Protein AF-A0A2H0AQ13-F1 (afdb_monomer_lite)

Radius of gyration: 24.54 Å; chains: 1; bounding box: 74×32×58 Å

Sequence (141 aa):
MRIRFGWIFNILLMALCLFGASLTVAGKVKDFSADQVYTDSTGKVRNTGKIFFTSEKMRMEGLGMGAPSSEKQNDMVVVVRKDRGVHWMINNTKKAYFERGIDEKEMESLSGLVKEAEVKVLGTEKIQGYKCTKRQVTTHV

Foldseek 3Di:
DDDPVVVVVVVVVVVCVVVVVPPPPPDDCQWDKDKDFDADPVRHTQWIWMWTDHPFKIKIFQDQPPDRDDVQSRGWMWIGGNVVQKIKIARPSVRDIDIDGHDPVVVCVVVVVPDDWDWDFPAWDADPNDIDTDIDTHDDD

Structure (mmCIF, N/CA/C/O backbone):
data_AF-A0A2H0AQ13-F1
#
_entry.id   AF-A0A2H0AQ13-F1
#
loop_
_atom_site.group_PDB
_atom_site.id
_atom_site.type_symbol
_atom_site.label_atom_id
_atom_site.label_alt_id
_atom_site.label_comp_id
_atom_site.label_asym_id
_atom_site.label_entity_id
_atom_site.label_seq_id
_atom_site.pdbx_PDB_ins_code
_atom_site.Cartn_x
_atom_site.Cartn_y
_atom_site.Cartn_z
_atom_site.occupancy
_atom_site.B_iso_or_equiv
_atom_site.auth_seq_id
_atom_site.auth_comp_id
_atom_site.auth_asym_id
_atom_site.auth_atom_id
_atom_site.pdbx_PDB_model_num
ATOM 1 N N . MET A 1 1 ? -57.038 11.379 37.701 1.00 48.16 1 MET A N 1
ATOM 2 C CA . MET A 1 1 ? -55.917 12.019 36.976 1.00 48.16 1 MET A CA 1
ATOM 3 C C . MET A 1 1 ? -55.690 11.248 35.673 1.00 48.16 1 MET A C 1
ATOM 5 O O . MET A 1 1 ? -55.128 10.165 35.706 1.00 48.16 1 MET A O 1
ATOM 9 N N . ARG A 1 2 ? -56.259 11.703 34.544 1.00 52.97 2 ARG A N 1
ATOM 10 C CA . ARG A 1 2 ? -56.158 11.005 33.246 1.00 52.97 2 ARG A CA 1
ATOM 11 C C . ARG A 1 2 ? -54.849 11.406 32.572 1.00 52.97 2 ARG A C 1
ATOM 13 O O . ARG A 1 2 ? -54.782 12.445 31.922 1.00 52.97 2 ARG A O 1
ATOM 20 N N . ILE A 1 3 ? -53.805 10.609 32.768 1.00 57.19 3 ILE A N 1
ATOM 21 C CA . ILE A 1 3 ? -52.542 10.794 32.053 1.00 57.19 3 ILE A CA 1
ATOM 22 C C . ILE A 1 3 ? -52.837 10.548 30.568 1.00 57.19 3 ILE A C 1
ATOM 24 O O . ILE A 1 3 ? -53.311 9.478 30.186 1.00 57.19 3 ILE A O 1
ATOM 28 N N . ARG A 1 4 ? -52.663 11.580 29.736 1.00 61.38 4 ARG A N 1
ATOM 29 C CA . ARG A 1 4 ? -52.956 11.525 28.299 1.00 61.38 4 ARG A CA 1
ATOM 30 C C . ARG A 1 4 ? -51.964 10.563 27.652 1.00 61.38 4 ARG A C 1
ATOM 32 O O . ARG A 1 4 ? -50.809 10.916 27.447 1.00 61.38 4 ARG A O 1
ATOM 39 N N . PHE A 1 5 ? -52.429 9.361 27.329 1.00 60.16 5 PHE A N 1
ATOM 40 C CA . PHE A 1 5 ? -51.648 8.261 26.748 1.00 60.16 5 PHE A CA 1
ATOM 41 C C . PHE A 1 5 ? -50.784 8.691 25.541 1.00 60.16 5 PHE A C 1
ATOM 43 O O . PHE A 1 5 ? -49.674 8.201 25.355 1.00 60.16 5 PHE A O 1
ATOM 50 N N . GLY A 1 6 ? -51.242 9.693 24.780 1.00 71.19 6 GLY A N 1
ATOM 51 C CA . GLY A 1 6 ? -50.493 10.280 23.665 1.00 71.19 6 GLY A CA 1
ATOM 52 C C . GLY A 1 6 ? -49.189 10.992 24.052 1.00 71.19 6 GLY A C 1
ATOM 53 O O . GLY A 1 6 ? -48.272 11.029 23.241 1.00 71.19 6 GLY A O 1
ATOM 54 N N . TRP A 1 7 ? -49.064 11.519 25.274 1.00 72.00 7 TRP A N 1
ATOM 55 C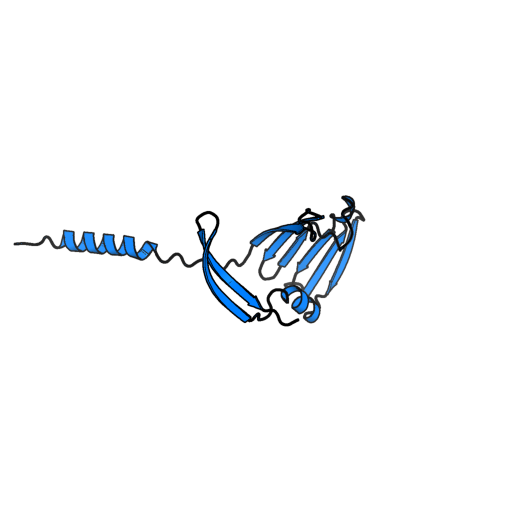 CA . TRP A 1 7 ? -47.824 12.155 25.744 1.00 72.00 7 TRP A CA 1
ATOM 56 C C . TRP A 1 7 ? -46.755 11.123 26.093 1.00 72.00 7 TRP A C 1
ATOM 58 O O . TRP A 1 7 ? -45.595 11.310 25.744 1.00 72.00 7 TRP A O 1
ATOM 68 N N . ILE A 1 8 ? -47.151 10.005 26.709 1.00 80.06 8 ILE A N 1
ATOM 69 C CA . ILE A 1 8 ? -46.232 8.897 26.999 1.00 80.06 8 ILE A CA 1
ATOM 70 C C . ILE A 1 8 ? -45.709 8.309 25.686 1.00 80.06 8 ILE A C 1
ATOM 72 O O . ILE A 1 8 ? -44.510 8.094 25.555 1.00 80.06 8 ILE A O 1
ATOM 76 N N . PHE A 1 9 ? -46.581 8.126 24.689 1.00 80.69 9 PHE A N 1
ATOM 77 C CA . PHE A 1 9 ? -46.184 7.637 23.369 1.00 80.69 9 PHE A CA 1
ATOM 78 C C . PHE A 1 9 ? -45.198 8.581 22.663 1.00 80.69 9 PHE A C 1
ATOM 80 O O . PHE A 1 9 ? -44.199 8.123 22.118 1.00 80.69 9 PHE A O 1
ATOM 87 N N . ASN A 1 10 ? -45.427 9.898 22.721 1.00 79.06 10 ASN A N 1
ATOM 88 C CA . ASN A 1 10 ? -44.525 10.880 22.111 1.00 79.06 10 ASN A CA 1
ATOM 89 C C . ASN A 1 10 ? -43.157 10.936 22.812 1.00 79.06 10 ASN A C 1
ATOM 91 O O . ASN A 1 10 ? -42.126 10.979 22.149 1.00 79.06 10 ASN A O 1
ATOM 95 N N . ILE A 1 11 ? -43.136 10.859 24.147 1.00 83.56 11 ILE A N 1
ATOM 96 C CA . ILE A 1 11 ? -41.890 10.790 24.927 1.00 83.56 11 ILE A CA 1
ATOM 97 C C . ILE A 1 11 ? -41.127 9.497 24.612 1.00 83.56 11 ILE A C 1
ATOM 99 O O . ILE A 1 11 ? -39.909 9.531 24.454 1.00 83.56 11 ILE A O 1
ATOM 103 N N . LEU A 1 12 ? -41.830 8.370 24.463 1.00 82.06 12 LEU A N 1
ATOM 104 C CA . LEU A 1 12 ? -41.216 7.089 24.112 1.00 82.06 12 LEU A CA 1
ATOM 105 C C . LEU A 1 12 ? -40.623 7.112 22.694 1.00 82.06 12 LEU A C 1
ATOM 107 O O . LEU A 1 12 ? -39.513 6.630 22.483 1.00 82.06 12 LEU A O 1
ATOM 111 N N . LEU A 1 13 ? -41.331 7.717 21.736 1.00 80.44 13 LEU A N 1
ATOM 112 C CA . LEU A 1 13 ? -40.870 7.883 20.355 1.00 80.44 13 LEU A CA 1
ATOM 113 C C . LEU A 1 13 ? -39.645 8.808 20.279 1.00 80.44 13 LEU A C 1
ATOM 115 O O . LEU A 1 13 ? -38.679 8.515 19.580 1.00 80.44 13 LEU A O 1
ATOM 119 N N . MET A 1 14 ? -39.653 9.895 21.052 1.00 77.50 14 MET A N 1
ATOM 120 C CA . MET A 1 14 ? -38.543 10.842 21.131 1.00 77.50 14 MET A CA 1
ATOM 121 C C . MET A 1 14 ? -37.313 10.223 21.810 1.00 77.50 14 MET A C 1
ATOM 123 O O . MET A 1 14 ? -36.196 10.418 21.336 1.00 77.50 14 MET A O 1
ATOM 127 N N . ALA A 1 15 ? -37.503 9.407 22.852 1.00 78.12 15 ALA A N 1
ATOM 128 C CA . ALA A 1 15 ? -36.426 8.618 23.444 1.00 78.12 15 ALA A CA 1
ATOM 129 C C . ALA A 1 15 ? -35.848 7.613 22.432 1.00 78.12 15 ALA A C 1
ATOM 131 O O . ALA A 1 15 ? -34.632 7.530 22.284 1.00 78.12 15 ALA A O 1
ATOM 132 N N . LEU A 1 16 ? -36.689 6.911 21.666 1.00 77.12 16 LEU A N 1
ATOM 133 C CA . LEU A 1 16 ? -36.236 5.962 20.644 1.00 77.12 16 LEU A CA 1
ATOM 134 C C . LEU A 1 16 ? -35.386 6.641 19.553 1.00 77.12 16 LEU A C 1
ATOM 136 O O . LEU A 1 16 ? -34.339 6.117 19.175 1.00 77.12 16 LEU A O 1
ATOM 140 N N . CYS A 1 17 ? -35.785 7.833 19.098 1.00 72.19 17 CYS A N 1
ATOM 141 C CA . CYS A 1 17 ? -35.017 8.623 18.131 1.00 72.19 17 CYS A CA 1
ATOM 142 C C . CYS A 1 17 ? -33.674 9.118 18.699 1.00 72.19 17 CYS A C 1
ATOM 144 O O . CYS A 1 17 ? -32.673 9.125 17.984 1.00 72.19 17 CYS A O 1
ATOM 146 N N . LEU A 1 18 ? -33.629 9.496 19.982 1.00 68.31 18 LEU A N 1
ATOM 147 C CA . LEU A 1 18 ? -32.405 9.965 20.644 1.00 68.31 18 LEU A CA 1
ATOM 148 C C . LEU A 1 18 ? -31.420 8.823 20.950 1.00 68.31 18 LEU A C 1
ATOM 150 O O . LEU A 1 18 ? -30.211 9.028 20.865 1.00 68.31 18 LEU A O 1
ATOM 154 N N . PHE A 1 19 ? -31.908 7.614 21.248 1.00 62.88 19 PHE A N 1
ATOM 155 C CA . PHE A 1 19 ? -31.056 6.437 21.467 1.00 62.88 19 PHE A CA 1
ATOM 156 C C . PHE A 1 19 ? -30.618 5.758 20.156 1.00 62.88 19 PHE A C 1
ATOM 158 O O . PHE A 1 19 ? -29.491 5.263 20.072 1.00 62.88 19 PHE A O 1
ATOM 165 N N . GLY A 1 20 ? -31.450 5.791 19.107 1.00 58.59 20 GLY A N 1
ATOM 166 C CA . GLY A 1 20 ? -31.140 5.199 17.798 1.00 58.59 20 GLY A CA 1
ATOM 167 C C . GLY A 1 20 ? -30.000 5.889 17.038 1.00 58.59 20 GLY A C 1
ATOM 168 O O . GLY A 1 20 ? -29.329 5.253 16.229 1.00 58.59 20 GLY A O 1
ATOM 169 N N . ALA A 1 21 ? -29.716 7.160 17.338 1.00 55.34 21 ALA A N 1
ATOM 170 C CA . ALA A 1 21 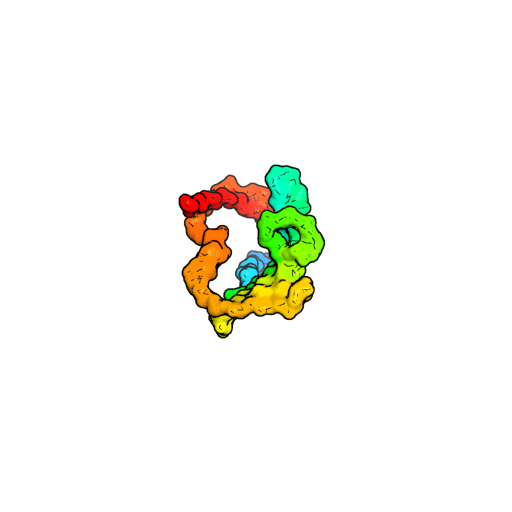? -28.651 7.928 16.687 1.00 55.34 21 ALA A CA 1
ATOM 171 C C . ALA A 1 21 ? -27.220 7.521 17.108 1.00 55.34 21 ALA A C 1
ATOM 173 O O . ALA A 1 21 ? -26.250 7.993 16.518 1.00 55.34 21 ALA A O 1
ATOM 174 N N . SER A 1 22 ? -27.064 6.654 18.117 1.00 54.62 22 SER A N 1
ATOM 175 C CA . SER A 1 22 ? -25.752 6.275 18.670 1.00 54.62 22 SER A CA 1
ATOM 176 C C . SER A 1 22 ? -25.111 5.031 18.034 1.00 54.62 22 SER A C 1
ATOM 178 O O . SER A 1 22 ? -23.964 4.708 18.339 1.00 54.62 22 SER A O 1
ATOM 180 N N . LEU A 1 23 ? -25.795 4.362 17.100 1.00 51.91 23 LEU A N 1
ATOM 181 C CA . LEU A 1 23 ? -25.251 3.229 16.341 1.00 51.91 23 LEU A CA 1
ATOM 182 C C . LEU A 1 23 ? -24.564 3.698 15.053 1.00 51.91 23 LEU A C 1
ATOM 184 O O . LEU A 1 23 ? -24.851 3.224 13.955 1.00 51.91 23 LEU A O 1
ATOM 188 N N . THR A 1 24 ? -23.623 4.631 15.169 1.00 56.28 24 THR A N 1
ATOM 189 C CA . THR A 1 24 ? -22.674 4.891 14.086 1.00 56.28 24 THR A CA 1
ATOM 190 C C . THR A 1 24 ? -21.648 3.762 14.080 1.00 56.28 24 THR A C 1
ATOM 192 O O . THR A 1 24 ? -20.581 3.830 14.687 1.00 56.28 24 THR A O 1
ATOM 195 N N . VAL A 1 25 ? -21.990 2.662 13.409 1.00 59.22 25 VAL A N 1
ATOM 196 C CA . VAL A 1 25 ? -21.019 1.617 13.084 1.00 59.22 25 VAL A CA 1
ATOM 197 C C . VAL A 1 25 ? -19.959 2.279 12.214 1.00 59.22 25 VAL A C 1
ATOM 199 O O . VAL A 1 25 ? -20.234 2.646 11.072 1.00 59.22 25 VAL A O 1
ATOM 202 N N . ALA A 1 26 ? -18.762 2.477 12.768 1.00 57.94 26 ALA A N 1
ATOM 203 C CA . ALA A 1 26 ? -17.605 2.919 12.009 1.00 57.94 26 ALA A CA 1
ATOM 204 C C . ALA A 1 26 ? -17.428 1.951 10.833 1.00 57.94 26 ALA A C 1
ATOM 206 O O . ALA A 1 26 ? -17.066 0.786 11.017 1.00 57.94 26 ALA A O 1
ATOM 207 N N . GLY A 1 27 ? -17.784 2.409 9.632 1.00 57.62 27 GLY A N 1
ATOM 208 C CA . GLY A 1 27 ? -17.686 1.604 8.426 1.00 57.62 27 GLY A CA 1
ATOM 209 C C . GLY A 1 27 ? -16.251 1.120 8.270 1.00 57.62 27 GLY A C 1
ATOM 210 O O . GLY A 1 27 ? -15.307 1.900 8.402 1.00 57.62 27 GLY A O 1
ATOM 211 N N . LYS A 1 28 ? -16.069 -0.177 8.013 1.00 68.31 28 LYS A N 1
ATOM 212 C CA . LYS A 1 28 ? -14.752 -0.697 7.640 1.00 68.31 28 LYS A CA 1
ATOM 213 C C . LYS A 1 28 ? -14.341 -0.000 6.343 1.00 68.31 28 LYS A C 1
ATOM 215 O O . LYS A 1 28 ? -15.051 -0.114 5.345 1.00 68.31 28 LYS A O 1
ATOM 220 N N . VAL A 1 29 ? -13.225 0.722 6.370 1.00 67.19 29 VAL A N 1
ATOM 221 C CA . VAL A 1 29 ? -12.651 1.344 5.173 1.00 67.19 29 VAL A CA 1
ATOM 222 C C . VAL A 1 29 ? -12.209 0.215 4.245 1.00 67.19 29 VAL A C 1
ATOM 224 O O . VAL A 1 29 ? -11.263 -0.505 4.551 1.00 67.19 29 VAL A O 1
ATOM 227 N N . LYS A 1 30 ? -12.959 0.002 3.160 1.00 74.50 30 LYS A N 1
ATOM 228 C CA . LYS A 1 30 ? -12.654 -1.021 2.146 1.00 74.50 30 LYS A CA 1
ATOM 229 C C . LYS A 1 30 ? -11.694 -0.495 1.087 1.00 74.50 30 LYS A C 1
ATOM 231 O O . LYS A 1 30 ? -10.793 -1.212 0.665 1.00 74.50 30 LYS A O 1
ATOM 236 N N . ASP A 1 31 ? -11.891 0.767 0.727 1.00 84.75 31 ASP A N 1
ATOM 237 C CA . ASP A 1 31 ? -11.155 1.467 -0.309 1.00 84.75 31 ASP A CA 1
ATOM 238 C C . ASP A 1 31 ? -10.667 2.795 0.271 1.00 84.75 31 ASP A C 1
ATOM 240 O O . ASP A 1 31 ? -11.400 3.464 1.005 1.00 84.75 31 ASP A O 1
ATOM 244 N N . PHE A 1 32 ? -9.428 3.171 -0.027 1.00 86.12 32 PHE A N 1
ATOM 245 C CA . PHE A 1 32 ? -8.865 4.434 0.430 1.00 86.12 32 PHE A CA 1
ATOM 246 C C . PHE A 1 32 ? -7.859 4.999 -0.564 1.00 86.12 32 PHE A C 1
ATOM 248 O O . PHE A 1 32 ? -7.247 4.285 -1.357 1.00 86.12 32 PHE A O 1
ATOM 255 N N . SER A 1 33 ? -7.658 6.307 -0.471 1.00 90.88 33 SER A N 1
ATOM 256 C CA . SER A 1 33 ? -6.511 6.990 -1.053 1.00 90.88 33 SER A CA 1
ATOM 257 C C . SER A 1 33 ? -5.789 7.760 0.039 1.00 90.88 33 SER A C 1
ATOM 259 O O . SER A 1 33 ? -6.445 8.348 0.899 1.00 90.88 33 SER A O 1
ATOM 261 N N . ALA A 1 34 ? -4.464 7.782 0.002 1.00 85.81 34 ALA A N 1
ATOM 262 C CA . ALA A 1 34 ? -3.668 8.541 0.953 1.00 85.81 34 ALA A CA 1
ATOM 263 C C . ALA A 1 34 ? -2.436 9.146 0.282 1.00 85.81 34 ALA A C 1
ATOM 265 O O . ALA A 1 34 ? -1.881 8.581 -0.663 1.00 85.81 34 ALA A O 1
ATOM 266 N N . ASP A 1 35 ? -1.998 10.286 0.807 1.00 87.81 35 ASP A N 1
ATOM 267 C CA . ASP A 1 35 ? -0.680 10.824 0.507 1.00 87.81 35 ASP A CA 1
ATOM 268 C C . ASP A 1 35 ? 0.352 10.091 1.368 1.00 87.81 35 ASP A C 1
ATOM 270 O O . ASP A 1 35 ? 0.194 9.944 2.581 1.00 87.81 35 ASP A O 1
ATOM 274 N N . GLN A 1 36 ? 1.411 9.613 0.731 1.00 80.44 36 GLN A N 1
ATOM 275 C CA . GLN A 1 36 ? 2.529 8.957 1.383 1.00 80.44 36 GLN A CA 1
ATOM 276 C C . GLN A 1 36 ? 3.697 9.933 1.455 1.00 80.44 36 GLN A C 1
ATOM 278 O O . GLN A 1 36 ? 4.133 10.457 0.434 1.00 80.44 36 GLN A O 1
ATOM 283 N N . VAL A 1 37 ? 4.225 10.167 2.653 1.00 83.31 37 VAL A N 1
ATOM 284 C CA . VAL A 1 37 ? 5.378 11.047 2.869 1.00 83.31 37 VAL A CA 1
ATOM 285 C C . VAL A 1 37 ? 6.494 10.226 3.494 1.00 83.31 37 VAL A C 1
ATOM 287 O O . VAL A 1 37 ? 6.344 9.700 4.593 1.00 83.31 37 VAL A O 1
ATOM 290 N N . TYR A 1 38 ? 7.615 10.113 2.789 1.00 77.12 38 TYR A N 1
ATOM 291 C CA . TYR A 1 38 ? 8.827 9.489 3.303 1.00 77.12 38 TYR A CA 1
ATOM 292 C C . TYR A 1 38 ? 9.761 10.563 3.845 1.00 77.12 38 TYR A C 1
ATOM 294 O O . TYR A 1 38 ? 10.222 11.432 3.100 1.00 77.12 38 TYR A O 1
ATOM 302 N N . THR A 1 39 ? 10.065 10.481 5.136 1.00 79.75 39 THR A N 1
ATOM 303 C CA . THR A 1 39 ? 11.040 11.336 5.817 1.00 79.75 39 THR A CA 1
ATOM 304 C C . THR A 1 39 ? 12.296 10.547 6.167 1.00 79.75 39 THR A C 1
ATOM 306 O O . THR A 1 39 ? 12.226 9.348 6.429 1.00 79.75 39 THR A O 1
ATOM 309 N N . ASP A 1 40 ? 13.448 11.211 6.189 1.00 79.00 40 ASP A N 1
ATOM 310 C CA . ASP A 1 40 ? 14.670 10.621 6.742 1.00 79.00 40 ASP A CA 1
ATOM 311 C C . ASP A 1 40 ? 14.711 10.685 8.282 1.00 79.00 40 ASP A C 1
ATOM 313 O O . ASP A 1 40 ? 13.794 11.195 8.929 1.00 79.00 40 ASP A O 1
ATOM 317 N N . SER A 1 41 ? 15.799 10.182 8.876 1.00 80.62 41 SER A N 1
ATOM 318 C CA . SER A 1 41 ? 16.032 10.190 10.329 1.00 80.62 41 SER A CA 1
ATOM 319 C C . SER A 1 41 ? 16.121 11.590 10.947 1.00 80.62 41 SER A C 1
ATOM 321 O O . SER A 1 41 ? 16.031 11.719 12.164 1.00 80.62 41 SER A O 1
ATOM 323 N N . THR A 1 42 ? 16.275 12.637 10.131 1.00 84.88 42 THR A N 1
ATOM 324 C CA . THR A 1 42 ? 16.283 14.042 10.566 1.00 84.88 42 THR A CA 1
ATOM 325 C C . THR A 1 42 ? 14.913 14.713 10.429 1.00 84.88 42 THR A C 1
ATOM 327 O O . THR A 1 42 ? 14.764 15.884 10.765 1.00 84.88 42 THR A O 1
ATOM 330 N N . GLY A 1 43 ? 13.903 13.986 9.938 1.00 78.44 43 GLY A N 1
ATOM 331 C CA . GLY A 1 43 ? 12.555 14.499 9.695 1.00 78.44 43 GLY A CA 1
ATOM 332 C C . GLY A 1 43 ? 12.403 15.259 8.375 1.00 78.44 43 GLY A C 1
ATOM 333 O O . GLY A 1 43 ? 11.326 15.782 8.089 1.00 78.44 43 GLY A O 1
ATOM 334 N N . LYS A 1 44 ? 13.444 15.316 7.535 1.00 84.38 44 LYS A N 1
ATOM 335 C CA . LYS A 1 44 ? 13.366 15.970 6.228 1.00 84.38 44 LYS A CA 1
ATOM 336 C C . LYS A 1 44 ? 12.615 15.076 5.247 1.00 84.38 44 LYS A C 1
ATOM 338 O O . LYS A 1 44 ? 12.943 13.900 5.088 1.00 84.38 44 LYS A O 1
ATOM 343 N N . VAL A 1 45 ? 11.637 15.650 4.546 1.00 81.25 45 VAL A N 1
ATOM 344 C CA . VAL A 1 45 ? 10.898 14.959 3.482 1.00 81.25 45 VAL A CA 1
ATOM 345 C C . VAL A 1 45 ? 11.855 14.613 2.342 1.00 81.25 45 VAL A C 1
ATOM 347 O O . VAL A 1 45 ? 12.481 15.490 1.746 1.00 81.25 45 VAL A O 1
ATOM 350 N N . ARG A 1 46 ? 11.979 13.318 2.059 1.00 75.56 46 ARG A N 1
ATOM 351 C CA . ARG A 1 46 ? 12.777 12.760 0.963 1.00 75.56 46 ARG A CA 1
ATOM 352 C C . ARG A 1 46 ? 11.940 12.495 -0.269 1.00 75.56 46 ARG A C 1
ATOM 354 O O . ARG A 1 46 ? 12.442 12.634 -1.378 1.00 75.56 46 ARG A O 1
ATOM 361 N N . ASN A 1 47 ? 10.692 12.093 -0.071 1.00 76.62 47 ASN A N 1
ATOM 362 C CA . ASN A 1 47 ? 9.821 11.729 -1.167 1.00 76.62 47 ASN A CA 1
ATOM 363 C C . ASN A 1 47 ? 8.348 11.836 -0.761 1.00 76.62 47 ASN A C 1
ATOM 365 O O . ASN A 1 47 ? 7.999 11.590 0.396 1.00 76.62 47 ASN A O 1
ATOM 369 N N . THR A 1 48 ? 7.495 12.179 -1.719 1.00 81.62 48 THR A N 1
ATOM 370 C CA . THR A 1 48 ? 6.043 12.192 -1.572 1.00 81.62 48 THR A CA 1
ATOM 371 C C . THR A 1 48 ? 5.413 11.378 -2.693 1.00 81.62 48 THR A C 1
ATOM 373 O O . THR A 1 48 ? 5.840 11.429 -3.843 1.00 81.62 48 THR A O 1
ATOM 376 N N . GLY A 1 49 ? 4.395 10.606 -2.347 1.00 83.81 49 GLY A N 1
ATOM 377 C CA . GLY A 1 49 ? 3.685 9.734 -3.265 1.00 83.81 49 GLY A CA 1
ATOM 378 C C . GLY A 1 49 ? 2.202 9.692 -2.952 1.00 83.81 49 GLY A C 1
ATOM 379 O O . GLY A 1 49 ? 1.738 10.260 -1.963 1.00 83.81 49 GLY A O 1
ATOM 380 N N . LYS A 1 50 ? 1.450 9.003 -3.802 1.00 89.25 50 LYS A N 1
ATOM 381 C CA . LYS A 1 50 ? 0.027 8.736 -3.583 1.00 89.25 50 LYS A CA 1
ATOM 382 C C . LYS A 1 50 ? -0.203 7.245 -3.632 1.00 89.25 50 LYS A C 1
ATOM 384 O O . LYS A 1 50 ? 0.273 6.570 -4.543 1.00 89.25 50 LYS A O 1
ATOM 389 N N . ILE A 1 51 ? -0.955 6.741 -2.668 1.00 89.50 51 ILE A N 1
ATOM 390 C CA . ILE A 1 51 ? -1.438 5.369 -2.670 1.00 89.50 51 ILE A CA 1
ATOM 391 C C . ILE A 1 51 ? -2.945 5.375 -2.882 1.00 89.50 51 ILE A C 1
ATOM 393 O O . ILE A 1 51 ? -3.676 6.134 -2.250 1.00 89.50 51 ILE A O 1
ATOM 397 N N . PHE A 1 52 ? -3.400 4.511 -3.778 1.00 91.50 52 PHE A N 1
ATOM 398 C CA . PHE A 1 52 ? -4.799 4.200 -4.012 1.00 91.50 52 PHE A CA 1
ATOM 399 C C . PHE A 1 52 ? -4.964 2.713 -3.777 1.00 91.50 52 PHE A C 1
ATOM 401 O O . PHE A 1 52 ? -4.278 1.900 -4.401 1.00 91.50 52 PHE A O 1
ATOM 408 N N . PHE A 1 53 ? -5.862 2.356 -2.876 1.00 88.25 53 PHE A N 1
ATOM 409 C CA . PHE A 1 53 ? -6.081 0.984 -2.480 1.00 88.25 53 PHE A CA 1
ATOM 410 C C . PHE A 1 53 ? -7.562 0.653 -2.549 1.00 88.25 53 PHE A C 1
ATOM 412 O O . PHE A 1 53 ? -8.417 1.386 -2.060 1.00 88.25 53 PHE A O 1
ATOM 4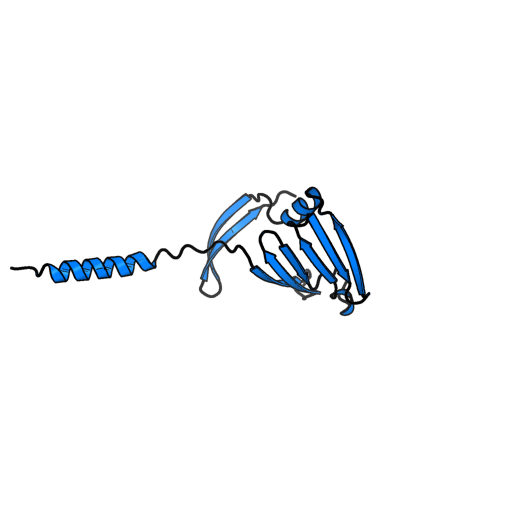19 N N . THR A 1 54 ? -7.829 -0.498 -3.137 1.00 87.31 54 THR A N 1
ATOM 420 C CA . THR A 1 54 ? -9.094 -1.218 -3.078 1.00 87.31 54 THR A CA 1
ATOM 421 C C . THR A 1 54 ? -8.763 -2.677 -2.780 1.00 87.31 54 THR A C 1
ATOM 423 O O . THR A 1 54 ? -7.623 -3.097 -2.984 1.00 87.31 54 THR A O 1
ATOM 426 N N . SER A 1 55 ? -9.742 -3.465 -2.339 1.00 81.75 55 SER A N 1
ATOM 427 C CA . SER A 1 55 ? -9.567 -4.905 -2.037 1.00 81.75 55 SER A CA 1
ATOM 428 C C . SER A 1 55 ? -8.648 -5.670 -3.018 1.00 81.75 55 SER A C 1
ATOM 430 O O . SER A 1 55 ? -7.667 -6.299 -2.600 1.00 81.75 55 SER A O 1
ATOM 432 N N . GLU A 1 56 ? -8.909 -5.530 -4.321 1.00 85.00 56 GLU A N 1
ATOM 433 C CA . GLU A 1 56 ? -8.235 -6.283 -5.390 1.00 85.00 56 GLU A CA 1
ATOM 434 C C . GLU A 1 56 ? -7.228 -5.473 -6.218 1.00 85.00 56 GLU A C 1
ATOM 436 O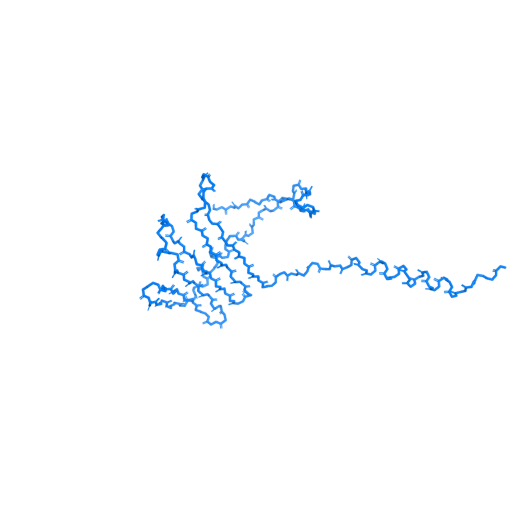 O . GLU A 1 56 ? -6.512 -6.026 -7.058 1.00 85.00 56 GLU A O 1
ATOM 441 N N . LYS A 1 57 ? -7.179 -4.150 -6.038 1.00 90.00 57 LYS A N 1
ATOM 442 C CA . LYS A 1 57 ? -6.369 -3.264 -6.885 1.00 90.00 57 LYS A CA 1
ATOM 443 C C . LYS A 1 57 ? -5.645 -2.243 -6.041 1.00 90.00 57 LYS A C 1
ATOM 445 O O . LYS A 1 57 ? -6.246 -1.591 -5.192 1.00 90.00 57 LYS A O 1
ATOM 450 N N . MET A 1 58 ? -4.375 -2.050 -6.350 1.00 89.69 58 MET A N 1
ATOM 451 C CA . MET A 1 58 ? -3.547 -1.042 -5.715 1.00 89.69 58 MET A CA 1
ATOM 452 C C . MET A 1 58 ? -2.800 -0.254 -6.780 1.00 89.69 58 MET A C 1
ATOM 454 O O . MET A 1 58 ? -2.348 -0.813 -7.778 1.00 89.69 58 MET A O 1
ATOM 458 N N . ARG A 1 59 ? -2.651 1.046 -6.558 1.00 91.56 59 ARG A N 1
ATOM 459 C CA . ARG A 1 59 ? -1.785 1.912 -7.347 1.00 91.56 59 ARG A CA 1
ATOM 460 C C . ARG A 1 59 ? -0.950 2.763 -6.410 1.00 91.56 59 ARG A C 1
ATOM 462 O O . ARG A 1 59 ? -1.490 3.393 -5.508 1.00 91.56 59 ARG A O 1
ATOM 469 N N . MET A 1 60 ? 0.349 2.784 -6.646 1.00 88.94 60 MET A N 1
ATOM 470 C CA . MET A 1 60 ? 1.299 3.623 -5.933 1.00 88.94 60 MET A CA 1
ATOM 471 C C . MET A 1 60 ? 1.994 4.519 -6.947 1.00 88.94 60 MET A C 1
ATOM 473 O O . MET A 1 60 ? 2.543 4.044 -7.939 1.00 88.94 60 MET A O 1
ATOM 477 N N . GLU A 1 61 ? 1.940 5.816 -6.704 1.00 88.12 61 GLU A N 1
ATOM 478 C CA . GLU A 1 61 ? 2.601 6.847 -7.494 1.00 88.12 61 GLU A CA 1
ATOM 479 C C . GLU A 1 61 ? 3.701 7.489 -6.658 1.00 88.12 61 GLU A C 1
ATOM 481 O O . GLU A 1 61 ? 3.580 7.571 -5.434 1.00 88.12 61 GLU A O 1
ATOM 486 N N . GLY A 1 62 ? 4.747 7.993 -7.311 1.00 75.44 62 GLY A N 1
ATOM 487 C CA . GLY A 1 62 ? 5.799 8.710 -6.599 1.00 75.44 62 GLY A CA 1
ATOM 488 C C . GLY A 1 62 ? 6.750 7.783 -5.852 1.00 75.44 62 GLY A C 1
ATOM 489 O O . GLY A 1 62 ? 7.301 8.179 -4.837 1.00 75.44 62 GLY A O 1
ATOM 490 N N . LEU A 1 63 ? 6.936 6.533 -6.290 1.00 67.12 63 LEU A N 1
ATOM 491 C CA . LEU A 1 63 ? 7.882 5.608 -5.654 1.00 67.12 63 LEU A CA 1
ATOM 492 C C . LEU A 1 63 ? 9.328 5.949 -6.051 1.00 67.12 63 LEU A C 1
ATOM 494 O O . LEU A 1 63 ? 9.844 5.474 -7.061 1.00 67.12 63 LEU A O 1
ATOM 498 N N . GLY A 1 64 ? 10.003 6.744 -5.223 1.00 59.75 64 GLY A N 1
ATOM 499 C CA . GLY A 1 64 ? 11.451 6.910 -5.251 1.00 59.75 64 GLY A CA 1
ATOM 500 C C . GLY A 1 64 ? 12.110 5.703 -4.586 1.00 59.75 64 GLY A C 1
ATOM 501 O O . GLY A 1 64 ? 12.151 5.607 -3.361 1.00 59.75 64 GLY A O 1
ATOM 502 N N . MET A 1 65 ? 12.598 4.752 -5.383 1.00 52.03 65 MET A N 1
ATOM 503 C CA . MET A 1 65 ? 13.324 3.574 -4.895 1.00 52.03 65 MET A CA 1
ATOM 504 C C . MET A 1 65 ? 14.667 3.995 -4.277 1.00 52.03 65 MET A C 1
ATOM 506 O O . MET A 1 65 ? 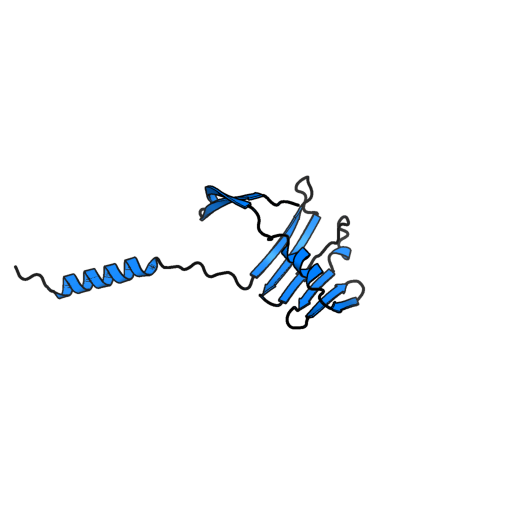15.667 4.083 -4.983 1.00 52.03 65 MET A O 1
ATOM 510 N N . GLY A 1 66 ? 14.680 4.290 -2.972 1.00 47.84 66 GLY A N 1
ATOM 511 C CA . GLY A 1 66 ? 15.864 4.298 -2.096 1.00 47.84 66 GLY A CA 1
ATOM 512 C C . GLY A 1 66 ? 17.002 5.282 -2.404 1.00 47.84 66 GLY A C 1
ATOM 513 O O . GLY A 1 66 ? 17.949 5.359 -1.626 1.00 47.84 66 GLY A O 1
ATOM 514 N N . ALA A 1 67 ? 16.944 6.043 -3.495 1.00 46.75 67 ALA A N 1
ATOM 515 C CA . ALA A 1 67 ? 17.975 6.998 -3.878 1.00 46.75 67 ALA A CA 1
ATOM 516 C C . ALA A 1 67 ? 17.573 8.432 -3.489 1.00 46.75 67 ALA A C 1
ATOM 518 O O . ALA A 1 67 ? 16.384 8.764 -3.517 1.00 46.75 67 ALA A O 1
ATOM 519 N N . PRO A 1 68 ? 18.537 9.302 -3.132 1.00 48.22 68 PRO A N 1
ATOM 520 C CA . PRO A 1 68 ? 18.262 10.704 -2.865 1.00 48.22 68 PRO A CA 1
ATOM 521 C C . PRO A 1 68 ? 17.634 11.352 -4.102 1.00 48.22 68 PRO A C 1
ATOM 523 O O . PRO A 1 68 ? 18.277 11.497 -5.138 1.00 48.22 68 PRO A O 1
ATOM 526 N N . SER A 1 69 ? 16.358 11.701 -3.944 1.00 48.75 69 SER A N 1
ATOM 527 C CA . SER A 1 69 ? 15.518 12.561 -4.775 1.00 48.75 69 SER A CA 1
ATOM 528 C C . SER A 1 69 ? 16.279 13.366 -5.835 1.00 48.75 69 SER A C 1
ATOM 530 O O . SER A 1 69 ? 16.703 14.498 -5.596 1.00 48.75 69 SER A O 1
ATOM 532 N N . SER A 1 70 ? 16.392 12.808 -7.035 1.00 52.56 70 SER A N 1
ATOM 533 C CA . SER A 1 70 ? 16.334 13.641 -8.230 1.00 52.56 70 SER A CA 1
ATOM 534 C C . SER A 1 70 ? 14.867 13.678 -8.655 1.00 52.56 70 SER A C 1
ATOM 536 O O . SER A 1 70 ? 14.214 12.637 -8.681 1.00 52.56 70 SER A O 1
ATOM 538 N N . GLU A 1 71 ? 14.320 14.857 -8.964 1.00 53.28 71 GLU A N 1
ATOM 539 C CA . GLU A 1 71 ? 12.902 15.034 -9.351 1.00 53.28 71 GLU A CA 1
ATOM 540 C C . GLU A 1 71 ? 12.460 14.084 -10.482 1.00 53.28 71 GLU A C 1
ATOM 542 O O . GLU A 1 71 ? 11.293 13.723 -10.585 1.00 53.28 71 GLU A O 1
ATOM 547 N N . LYS A 1 72 ? 13.412 13.608 -11.296 1.00 51.69 72 LYS A N 1
ATOM 548 C CA . LYS A 1 72 ? 13.193 12.674 -12.411 1.00 51.69 72 LYS A CA 1
ATOM 549 C C . LYS A 1 72 ? 13.007 11.207 -11.995 1.00 51.69 72 LYS A C 1
ATOM 551 O O . LYS A 1 72 ? 12.617 10.394 -12.833 1.00 51.69 72 LYS A O 1
ATOM 556 N N . GLN A 1 73 ? 13.305 10.854 -10.743 1.00 52.75 73 GLN A N 1
ATOM 557 C CA . GLN A 1 73 ? 13.240 9.482 -10.221 1.00 52.75 73 GLN A CA 1
ATOM 558 C C . GLN A 1 73 ? 11.903 9.162 -9.529 1.00 52.75 73 GLN A C 1
ATOM 560 O O . GLN A 1 73 ? 11.624 7.997 -9.258 1.00 52.75 73 GLN A O 1
ATOM 565 N N . ASN A 1 74 ? 11.052 10.174 -9.322 1.00 61.09 74 ASN A N 1
ATOM 566 C CA . ASN A 1 74 ? 9.729 10.039 -8.703 1.00 61.09 74 ASN A CA 1
ATOM 567 C C . ASN A 1 74 ? 8.606 9.719 -9.708 1.00 61.09 74 ASN A C 1
ATOM 569 O O . ASN A 1 74 ? 7.451 9.604 -9.317 1.00 61.09 74 ASN A O 1
ATOM 573 N N . ASP A 1 75 ? 8.912 9.535 -10.993 1.00 76.56 75 ASP A N 1
ATOM 574 C CA . ASP A 1 75 ? 7.905 9.282 -12.038 1.00 76.56 75 ASP A CA 1
ATOM 575 C C . ASP A 1 75 ? 7.691 7.775 -12.302 1.00 76.56 75 ASP A C 1
ATOM 577 O O . ASP A 1 75 ? 7.552 7.304 -13.436 1.00 76.56 75 ASP A O 1
ATOM 581 N N . MET A 1 76 ? 7.743 6.997 -11.219 1.00 83.88 76 MET A N 1
ATOM 582 C CA . MET A 1 76 ? 7.440 5.571 -11.212 1.00 83.88 76 MET A CA 1
ATOM 583 C C . MET A 1 76 ? 6.023 5.354 -10.691 1.00 83.88 76 MET A C 1
ATOM 585 O O . MET A 1 76 ? 5.652 5.859 -9.627 1.00 83.88 76 MET A O 1
ATOM 589 N N . VAL A 1 77 ? 5.251 4.555 -11.423 1.00 89.31 77 VAL A N 1
ATOM 590 C CA . VAL A 1 77 ? 3.914 4.121 -11.017 1.00 89.31 77 VAL A CA 1
ATOM 591 C C . VAL A 1 77 ? 3.901 2.605 -10.927 1.00 89.31 77 VAL A C 1
ATOM 593 O O . VAL A 1 77 ? 4.210 1.915 -11.896 1.00 89.31 77 VAL A O 1
ATOM 596 N N . VAL A 1 78 ? 3.520 2.083 -9.768 1.00 89.62 78 VAL A N 1
ATOM 597 C CA . VAL A 1 78 ? 3.287 0.653 -9.569 1.00 89.62 78 VAL A CA 1
ATOM 598 C C . VAL A 1 78 ? 1.787 0.415 -9.519 1.00 89.62 78 VAL A C 1
ATOM 600 O O . VAL A 1 78 ? 1.073 1.077 -8.770 1.00 89.62 78 VAL A O 1
ATOM 603 N N . VAL A 1 79 ? 1.300 -0.529 -10.318 1.00 92.06 79 VAL A N 1
ATOM 604 C CA . VAL A 1 79 ? -0.101 -0.954 -10.334 1.00 92.06 79 VAL A CA 1
ATOM 605 C C . VAL A 1 79 ? -0.148 -2.444 -10.050 1.00 92.06 79 VAL A C 1
ATOM 607 O O . VAL A 1 79 ? 0.431 -3.230 -10.789 1.00 92.06 79 VAL A O 1
ATOM 610 N N . VAL A 1 80 ? -0.861 -2.844 -9.006 1.00 90.38 80 VAL A N 1
ATOM 611 C CA . VAL A 1 80 ? -1.096 -4.249 -8.665 1.00 90.38 80 VAL A CA 1
ATOM 612 C C . VAL A 1 80 ? -2.557 -4.572 -8.939 1.00 90.38 80 VAL A C 1
ATOM 614 O O . VAL A 1 80 ? -3.460 -3.892 -8.446 1.00 90.38 80 VAL A O 1
ATOM 617 N N . ARG A 1 81 ? -2.786 -5.608 -9.743 1.00 91.62 81 ARG A N 1
ATOM 618 C CA . ARG A 1 81 ? -4.101 -6.115 -10.138 1.00 91.62 81 ARG A CA 1
ATOM 619 C C . ARG A 1 81 ? -4.216 -7.560 -9.673 1.00 91.62 81 ARG A C 1
ATOM 621 O O . ARG A 1 81 ? -3.914 -8.476 -10.436 1.00 91.62 81 ARG A O 1
ATOM 628 N N . LYS A 1 82 ? -4.635 -7.763 -8.420 1.00 86.06 82 LYS A N 1
ATOM 629 C CA . LYS A 1 82 ? -4.845 -9.110 -7.860 1.00 86.06 82 LYS A CA 1
ATOM 630 C C . LYS A 1 82 ? -5.902 -9.869 -8.653 1.00 86.06 82 LYS A C 1
ATOM 632 O O . LYS A 1 82 ? -5.684 -11.018 -9.010 1.00 86.06 82 LYS A O 1
ATOM 637 N N . ASP A 1 83 ? -6.953 -9.163 -9.068 1.00 88.94 83 ASP A N 1
ATOM 638 C CA . ASP A 1 83 ? -8.010 -9.663 -9.955 1.00 88.94 83 ASP A CA 1
ATOM 639 C C . ASP A 1 83 ? -7.511 -10.197 -11.310 1.00 88.94 83 ASP A C 1
ATOM 641 O O . ASP A 1 83 ? -8.245 -10.899 -12.001 1.00 88.94 83 ASP A O 1
ATOM 645 N N . ARG A 1 84 ? -6.283 -9.856 -11.715 1.00 90.44 84 ARG A N 1
ATOM 646 C CA . ARG A 1 84 ? -5.642 -10.336 -12.947 1.00 90.44 84 ARG A CA 1
ATOM 647 C C . ARG A 1 84 ? -4.353 -11.116 -12.698 1.00 90.44 84 ARG A C 1
ATOM 649 O O . ARG A 1 84 ? -3.726 -11.534 -13.662 1.00 90.44 84 ARG A O 1
ATOM 656 N N . GLY A 1 85 ? -3.932 -11.268 -11.442 1.00 88.50 85 GLY A N 1
ATOM 657 C CA . GLY A 1 85 ? -2.662 -11.900 -11.097 1.00 88.50 85 GLY A CA 1
ATOM 658 C C . GLY A 1 85 ? -1.433 -11.198 -11.686 1.00 88.50 85 GLY A C 1
ATOM 659 O O . GLY A 1 85 ? -0.430 -11.863 -11.918 1.00 88.50 85 GLY A O 1
ATOM 660 N N . VAL A 1 86 ? -1.482 -9.884 -11.948 1.00 91.38 86 VAL A N 1
ATOM 661 C CA . VAL A 1 86 ? -0.358 -9.130 -12.545 1.00 91.38 86 VAL A CA 1
ATOM 662 C C . VAL A 1 86 ? -0.014 -7.875 -11.754 1.00 91.38 86 VAL A C 1
ATOM 664 O O . VAL A 1 86 ? -0.880 -7.230 -11.156 1.00 91.38 86 VAL A O 1
ATOM 667 N N . HIS A 1 87 ? 1.256 -7.487 -11.797 1.00 89.62 87 HIS A N 1
ATOM 668 C CA . HIS A 1 87 ? 1.678 -6.139 -11.450 1.00 89.62 87 HIS A CA 1
ATOM 669 C C . HIS A 1 87 ? 2.416 -5.482 -12.611 1.00 89.62 87 HIS A C 1
ATOM 671 O O . HIS A 1 87 ? 3.186 -6.110 -13.341 1.00 89.62 87 HIS A O 1
ATOM 677 N N . TRP A 1 88 ? 2.187 -4.182 -12.738 1.00 92.31 88 TRP A N 1
ATOM 678 C CA . TRP A 1 88 ? 2.847 -3.313 -13.690 1.00 92.31 88 TRP A CA 1
ATOM 679 C C . TRP A 1 88 ? 3.729 -2.326 -12.954 1.00 92.31 88 TRP A C 1
ATOM 681 O O . TRP A 1 88 ? 3.299 -1.686 -11.993 1.00 92.31 88 TRP A O 1
ATOM 691 N N . MET A 1 89 ? 4.947 -2.164 -13.447 1.00 89.88 89 MET A N 1
ATOM 692 C CA . MET A 1 89 ? 5.832 -1.082 -13.057 1.00 89.88 89 MET A CA 1
ATOM 693 C C . MET A 1 89 ? 6.049 -0.188 -14.269 1.00 89.88 89 MET A C 1
ATOM 695 O O . MET A 1 89 ? 6.625 -0.607 -15.270 1.00 89.88 89 MET A O 1
ATOM 699 N N . ILE A 1 90 ? 5.562 1.041 -14.185 1.00 90.62 90 ILE A N 1
ATOM 700 C CA . ILE A 1 90 ? 5.576 2.009 -15.274 1.00 90.62 90 ILE A CA 1
ATOM 701 C C . ILE A 1 90 ? 6.619 3.068 -14.943 1.00 90.62 90 ILE A C 1
ATOM 703 O O . ILE A 1 90 ? 6.551 3.708 -13.895 1.00 90.62 90 ILE A O 1
ATOM 707 N N . ASN A 1 91 ? 7.576 3.251 -15.848 1.00 88.00 91 ASN A N 1
ATOM 708 C CA . ASN A 1 91 ? 8.516 4.359 -15.832 1.00 88.00 91 ASN A CA 1
ATOM 709 C C . ASN A 1 91 ? 8.072 5.386 -16.874 1.00 88.00 91 ASN A C 1
ATOM 711 O O . ASN A 1 91 ? 8.326 5.243 -18.074 1.00 88.00 91 ASN A O 1
ATOM 715 N N . ASN A 1 92 ? 7.406 6.433 -16.406 1.00 84.44 92 ASN A N 1
ATOM 716 C CA . ASN A 1 92 ? 6.851 7.468 -17.270 1.00 84.44 92 ASN A CA 1
ATOM 717 C C . ASN A 1 92 ? 7.942 8.331 -17.927 1.00 84.44 92 ASN A C 1
ATOM 719 O O . ASN A 1 92 ? 7.738 8.786 -19.057 1.00 84.44 92 ASN A O 1
ATOM 723 N N . THR A 1 93 ? 9.106 8.503 -17.287 1.00 84.88 93 THR A N 1
ATOM 724 C CA . THR A 1 93 ? 10.268 9.209 -17.859 1.00 84.88 93 THR A CA 1
ATOM 725 C C . THR A 1 93 ? 10.832 8.458 -19.063 1.00 84.88 93 THR A C 1
ATOM 727 O O . THR A 1 93 ? 11.069 9.044 -20.116 1.00 84.88 93 THR A O 1
ATOM 730 N N . LYS A 1 94 ? 11.029 7.143 -18.923 1.00 85.81 94 LYS A N 1
ATOM 731 C CA . LYS A 1 94 ? 11.582 6.273 -19.971 1.00 85.81 94 LYS A CA 1
ATOM 732 C C . LYS A 1 94 ? 10.534 5.786 -20.971 1.00 85.81 94 LYS A C 1
ATOM 734 O O . LYS A 1 94 ? 10.902 5.109 -21.924 1.00 85.81 94 LYS A O 1
ATOM 739 N N . LYS A 1 95 ? 9.250 6.096 -20.749 1.00 87.88 95 LYS A N 1
ATOM 740 C CA . LYS A 1 95 ? 8.114 5.587 -21.541 1.00 87.88 95 LYS A CA 1
ATOM 741 C C . LYS A 1 95 ? 8.148 4.063 -21.684 1.00 87.88 95 LYS A C 1
ATOM 743 O O . LYS A 1 95 ? 7.828 3.515 -22.732 1.00 87.88 95 LYS A O 1
ATOM 748 N N . ALA A 1 96 ? 8.546 3.391 -20.609 1.00 88.62 96 ALA A N 1
ATOM 749 C CA . ALA A 1 96 ? 8.688 1.946 -20.555 1.00 88.62 96 ALA A CA 1
ATOM 750 C C . ALA A 1 96 ? 7.819 1.388 -19.432 1.00 88.62 96 ALA A C 1
ATOM 752 O O . ALA A 1 96 ? 7.632 2.038 -18.400 1.00 88.62 96 ALA A O 1
ATOM 753 N N . TYR A 1 97 ? 7.321 0.172 -19.617 1.00 92.38 97 TYR A N 1
ATOM 754 C CA . TYR A 1 97 ? 6.637 -0.564 -18.565 1.00 92.38 97 TYR A CA 1
ATOM 755 C C . TYR A 1 97 ? 7.179 -1.985 -18.480 1.00 92.38 97 TYR A C 1
ATOM 757 O O . TYR A 1 97 ? 7.688 -2.538 -19.454 1.00 92.38 97 TYR A O 1
ATOM 765 N N . PHE A 1 98 ? 7.076 -2.550 -17.288 1.00 90.19 98 PHE A N 1
ATOM 766 C CA . PHE A 1 98 ? 7.383 -3.936 -17.001 1.00 90.19 98 PHE A CA 1
ATOM 767 C C . PHE A 1 98 ? 6.128 -4.600 -16.449 1.00 90.19 98 PHE A C 1
ATOM 769 O O . PHE A 1 98 ? 5.473 -4.045 -15.565 1.00 90.19 98 PHE A O 1
ATOM 776 N N . GLU A 1 99 ? 5.798 -5.770 -16.981 1.00 93.25 99 GLU A N 1
ATOM 777 C CA . GLU A 1 99 ? 4.702 -6.610 -16.517 1.00 93.25 99 GLU A CA 1
ATOM 778 C C . GLU A 1 99 ? 5.273 -7.905 -15.958 1.00 93.25 99 GLU A C 1
ATOM 780 O O . GLU A 1 99 ? 6.124 -8.542 -16.579 1.00 93.25 99 GLU A O 1
ATOM 785 N N . ARG A 1 100 ? 4.786 -8.300 -14.784 1.00 87.81 100 ARG A N 1
ATOM 786 C CA . ARG A 1 100 ? 5.107 -9.595 -14.196 1.00 87.81 100 ARG A CA 1
ATOM 787 C C . ARG A 1 100 ? 3.893 -10.141 -13.459 1.00 87.81 100 ARG A C 1
ATOM 789 O O . ARG A 1 100 ? 3.082 -9.387 -12.916 1.00 87.81 100 ARG A O 1
ATOM 796 N N . GLY A 1 101 ? 3.780 -11.466 -13.449 1.00 89.00 101 GLY A N 1
ATOM 797 C CA . GLY A 1 101 ? 2.804 -12.164 -12.623 1.00 89.00 101 GLY A CA 1
ATOM 798 C C . GLY A 1 101 ? 2.988 -11.829 -11.142 1.00 89.00 101 GLY A C 1
ATOM 799 O O . GLY A 1 101 ? 4.080 -11.481 -10.690 1.00 89.00 101 GLY A O 1
ATOM 800 N N . ILE A 1 102 ? 1.906 -11.890 -10.383 1.00 81.44 102 ILE A N 1
ATOM 801 C CA . ILE A 1 102 ? 1.954 -11.771 -8.932 1.00 81.44 102 ILE A CA 1
ATOM 802 C C . ILE A 1 102 ? 2.410 -13.117 -8.364 1.00 81.44 102 ILE A C 1
ATOM 804 O O . ILE A 1 102 ? 1.710 -14.114 -8.514 1.00 81.44 102 ILE A O 1
ATOM 808 N N . ASP A 1 103 ? 3.564 -13.131 -7.698 1.00 79.75 103 ASP A N 1
ATOM 809 C CA . ASP A 1 103 ? 3.924 -14.221 -6.792 1.00 79.75 103 ASP A CA 1
ATOM 810 C C . ASP A 1 103 ? 3.243 -13.960 -5.440 1.00 79.75 103 ASP A C 1
ATOM 812 O O . ASP A 1 103 ? 3.453 -12.918 -4.808 1.00 79.75 103 ASP A O 1
ATOM 816 N N . GLU A 1 104 ? 2.396 -14.891 -5.001 1.00 69.50 104 GLU A N 1
ATOM 817 C CA . GLU A 1 104 ? 1.681 -14.802 -3.724 1.00 69.50 104 GLU A CA 1
ATOM 818 C C . GLU A 1 104 ? 2.645 -14.637 -2.539 1.00 69.50 104 GLU A C 1
ATOM 820 O O . GLU A 1 104 ? 2.347 -13.885 -1.608 1.00 69.50 104 GLU A O 1
ATOM 825 N N . LYS A 1 105 ? 3.846 -15.232 -2.604 1.00 70.56 105 LYS A N 1
ATOM 826 C CA . LYS A 1 105 ? 4.868 -15.099 -1.553 1.00 70.56 105 LYS A CA 1
ATOM 827 C C . LYS A 1 105 ? 5.449 -13.689 -1.477 1.00 70.56 105 LYS A C 1
ATOM 829 O O . LYS A 1 105 ? 5.695 -13.175 -0.386 1.00 70.56 105 LYS A O 1
ATOM 834 N N . GLU A 1 106 ? 5.646 -13.034 -2.618 1.00 65.56 106 GLU A N 1
ATOM 835 C CA . GLU A 1 106 ? 6.095 -11.639 -2.651 1.00 65.56 106 GLU A CA 1
ATOM 836 C C . GLU A 1 106 ? 4.993 -10.689 -2.164 1.00 65.56 106 GLU A C 1
ATOM 838 O O . GLU A 1 106 ? 5.274 -9.740 -1.430 1.00 65.56 106 GLU A O 1
ATOM 843 N N . MET A 1 107 ? 3.726 -10.961 -2.487 1.00 64.00 107 MET A N 1
ATOM 844 C CA . MET A 1 107 ? 2.598 -10.170 -1.979 1.00 64.00 107 MET A CA 1
ATOM 845 C C . MET A 1 107 ? 2.418 -10.285 -0.471 1.00 64.00 107 MET A C 1
ATOM 847 O O . MET A 1 107 ? 2.112 -9.283 0.180 1.00 64.00 107 MET A O 1
ATOM 851 N N . GLU A 1 108 ? 2.644 -11.469 0.097 1.00 63.31 108 GLU A N 1
ATOM 852 C CA . GLU A 1 108 ? 2.641 -11.637 1.545 1.00 63.31 108 GLU A CA 1
ATOM 853 C C . GLU A 1 108 ? 3.657 -10.718 2.227 1.00 63.31 108 GLU A C 1
ATOM 855 O O . GLU A 1 108 ? 3.338 -10.140 3.266 1.00 63.31 108 GLU A O 1
ATOM 860 N N . SER A 1 109 ? 4.839 -10.520 1.635 1.00 59.22 109 SER A N 1
ATOM 861 C CA . SER A 1 109 ? 5.862 -9.617 2.181 1.00 59.22 109 SER A CA 1
ATOM 862 C C . SER A 1 109 ? 5.451 -8.139 2.128 1.00 59.22 109 SER A C 1
ATOM 864 O O . SER A 1 109 ? 5.711 -7.398 3.073 1.00 59.22 109 SER A O 1
ATOM 866 N N . LEU A 1 110 ? 4.714 -7.722 1.090 1.00 55.53 110 LEU A N 1
ATOM 867 C CA . LEU A 1 110 ? 4.166 -6.364 0.975 1.00 55.53 110 LEU A CA 1
ATOM 868 C C . LEU A 1 110 ? 3.010 -6.121 1.956 1.00 55.53 110 LEU A C 1
ATOM 870 O O . LEU A 1 110 ? 2.896 -5.039 2.528 1.00 55.53 110 LEU A O 1
ATOM 874 N N . SER A 1 111 ? 2.173 -7.136 2.193 1.00 54.62 111 SER A N 1
ATOM 875 C CA . SER A 1 111 ? 1.150 -7.111 3.252 1.00 54.62 111 SER A CA 1
ATOM 876 C C . SER A 1 111 ? 1.729 -7.304 4.661 1.00 54.62 111 SER A C 1
ATOM 878 O O . SER A 1 111 ? 1.063 -7.011 5.653 1.00 54.62 111 SER A O 1
ATOM 880 N N . GLY A 1 112 ? 2.982 -7.766 4.746 1.00 47.56 112 GLY A N 1
ATOM 881 C CA . GLY A 1 112 ? 3.699 -8.138 5.964 1.00 47.56 112 GLY A CA 1
ATOM 882 C C . GLY A 1 112 ? 3.955 -6.989 6.933 1.00 47.56 112 GLY A C 1
ATOM 883 O O . GLY A 1 112 ? 4.193 -7.239 8.110 1.00 47.56 112 GLY A O 1
ATOM 884 N N . LEU A 1 113 ? 3.790 -5.737 6.491 1.00 46.28 113 LEU A N 1
ATOM 885 C CA . LEU A 1 113 ? 3.723 -4.568 7.378 1.00 46.28 113 LEU A CA 1
ATOM 886 C C . LEU A 1 113 ? 2.543 -4.635 8.370 1.00 46.28 113 LEU A C 1
ATOM 888 O O . LEU A 1 113 ? 2.486 -3.841 9.307 1.00 46.28 113 LEU A O 1
ATOM 892 N N . VAL A 1 114 ? 1.612 -5.578 8.176 1.00 46.69 114 VAL A N 1
ATOM 893 C CA . VAL A 1 114 ? 0.455 -5.841 9.042 1.00 46.69 114 VAL A CA 1
ATOM 894 C C . VAL A 1 114 ? 0.297 -7.351 9.314 1.00 46.69 114 VAL A C 1
ATOM 896 O O . VAL A 1 114 ? -0.822 -7.849 9.415 1.00 46.69 114 VAL A O 1
ATOM 899 N N . LYS A 1 115 ? 1.390 -8.128 9.405 1.00 48.22 115 LYS A N 1
ATOM 900 C CA . LYS A 1 115 ? 1.305 -9.481 9.994 1.00 48.22 115 LYS A CA 1
ATOM 901 C C . LYS A 1 115 ? 1.193 -9.376 11.519 1.00 48.22 115 LYS A C 1
ATOM 903 O O . LYS A 1 115 ? 1.657 -8.400 12.102 1.00 48.22 115 LYS A O 1
ATOM 908 N N . GLU A 1 116 ? 0.506 -10.356 12.111 1.00 51.62 116 GLU A N 1
ATOM 909 C CA . GLU A 1 116 ? 0.117 -10.481 13.524 1.00 51.62 116 GLU A CA 1
ATOM 910 C C . GLU A 1 116 ? 1.160 -9.915 14.490 1.00 51.62 116 GLU A C 1
ATOM 912 O O . GLU A 1 116 ? 2.102 -10.580 14.909 1.00 51.62 116 GLU A O 1
ATOM 917 N N . ALA A 1 117 ? 0.989 -8.647 14.830 1.00 59.28 117 ALA A N 1
ATOM 918 C CA . ALA A 1 117 ? 1.805 -8.001 15.827 1.00 59.28 117 ALA A CA 1
ATOM 919 C C . ALA A 1 117 ? 1.106 -8.120 17.176 1.00 59.28 117 ALA A C 1
ATOM 921 O O . ALA A 1 117 ? -0.122 -8.024 17.261 1.00 59.28 117 ALA A O 1
ATOM 922 N N . GLU A 1 118 ? 1.877 -8.299 18.242 1.00 71.31 118 GLU A N 1
ATOM 923 C CA . GLU A 1 118 ? 1.314 -8.268 19.582 1.00 71.31 118 GLU A CA 1
ATOM 924 C C . GLU A 1 118 ? 0.833 -6.836 19.854 1.00 71.31 118 GLU A C 1
ATOM 926 O O . GLU A 1 118 ? 1.627 -5.896 19.966 1.00 71.31 118 GLU A O 1
ATOM 931 N N . VAL A 1 119 ? -0.489 -6.649 19.877 1.00 78.38 119 VAL A N 1
ATOM 932 C CA . VAL A 1 119 ? -1.108 -5.336 20.068 1.00 78.38 119 VAL A CA 1
ATOM 933 C C . VAL A 1 119 ? -1.496 -5.164 21.530 1.00 78.38 119 VAL A C 1
ATOM 935 O O . VAL A 1 119 ? -2.511 -5.692 21.984 1.00 78.38 119 VAL A O 1
ATOM 938 N N . LYS A 1 120 ? -0.742 -4.346 22.265 1.00 87.75 120 LYS A N 1
ATOM 939 C CA . LYS A 1 120 ? -1.085 -3.935 23.630 1.00 87.75 120 LYS A CA 1
ATOM 940 C C . LYS A 1 120 ? -1.780 -2.576 23.620 1.00 87.75 120 LYS A C 1
ATOM 942 O O . LYS A 1 120 ? -1.221 -1.579 23.163 1.00 87.75 120 LYS A O 1
ATOM 947 N N . VAL A 1 121 ? -2.998 -2.502 24.153 1.00 90.44 121 VAL A N 1
ATOM 948 C CA . VAL A 1 121 ? -3.705 -1.222 24.331 1.00 90.44 121 VAL A CA 1
ATOM 949 C C . VAL A 1 121 ? -3.091 -0.469 25.514 1.00 90.44 121 VAL A C 1
ATOM 951 O O . VAL A 1 121 ? -3.066 -0.983 26.627 1.00 90.44 121 VAL A O 1
ATOM 954 N N . LEU A 1 122 ? -2.596 0.748 25.275 1.00 91.44 122 LEU A N 1
ATOM 955 C CA . LEU A 1 122 ? -1.951 1.591 26.293 1.00 91.44 122 LEU A CA 1
ATOM 956 C C . LEU A 1 122 ? -2.907 2.608 26.936 1.00 91.44 122 LEU A C 1
ATOM 958 O O . LEU A 1 122 ? -2.565 3.211 27.948 1.00 91.44 122 LEU A O 1
ATOM 962 N N . GLY A 1 123 ? -4.087 2.824 26.350 1.00 91.06 123 GLY A N 1
ATOM 963 C CA . GLY A 1 123 ? -5.094 3.757 26.858 1.00 91.06 123 GLY A CA 1
ATOM 964 C C . GLY A 1 123 ? -5.757 4.569 25.749 1.00 91.06 123 GLY A C 1
ATOM 965 O O . GLY A 1 123 ? -5.723 4.192 24.576 1.00 91.06 123 GLY A O 1
ATOM 966 N N . THR A 1 124 ? -6.372 5.693 26.116 1.00 93.31 124 THR A N 1
ATOM 967 C CA . THR A 1 124 ? -6.997 6.624 25.166 1.00 93.31 124 THR A CA 1
ATOM 968 C C . THR A 1 124 ? -6.444 8.029 25.321 1.00 93.31 124 THR A C 1
ATOM 970 O O . THR A 1 124 ? -6.310 8.506 26.444 1.00 93.31 124 THR A O 1
ATOM 973 N N . GLU A 1 125 ? -6.202 8.706 24.206 1.00 91.81 125 GLU A N 1
ATOM 974 C CA . GLU A 1 125 ? -5.733 10.091 24.158 1.00 91.81 125 GLU A CA 1
ATOM 975 C C . GLU A 1 125 ? -6.541 10.905 23.142 1.00 91.81 125 GLU A C 1
ATOM 977 O O . GLU A 1 125 ? -7.245 10.345 22.299 1.00 91.81 125 GLU A O 1
ATOM 982 N N . LYS A 1 126 ? -6.489 12.236 23.247 1.00 92.06 126 LYS A N 1
ATOM 983 C CA . LYS A 1 126 ? -7.223 13.134 22.352 1.00 92.06 126 LYS A CA 1
ATOM 984 C C . LYS A 1 126 ? -6.265 13.692 21.301 1.00 92.06 126 LYS A C 1
ATOM 986 O O . LYS A 1 126 ? -5.434 14.531 21.628 1.00 92.06 126 LYS A O 1
ATOM 991 N N . ILE A 1 127 ? -6.395 13.253 20.051 1.00 82.94 127 ILE A N 1
ATOM 992 C CA . ILE A 1 127 ? -5.584 13.741 18.927 1.00 82.94 127 ILE A CA 1
ATOM 993 C C . ILE A 1 127 ? -6.455 14.656 18.074 1.00 82.94 127 ILE A C 1
ATOM 995 O O . ILE A 1 127 ? -7.461 14.219 17.522 1.00 82.94 127 ILE A O 1
ATOM 999 N N . GLN A 1 128 ? -6.105 15.944 18.007 1.00 78.19 128 GLN A N 1
ATOM 1000 C CA . GLN A 1 128 ? -6.855 16.958 17.244 1.00 78.19 128 GLN A CA 1
ATOM 1001 C C . GLN A 1 128 ? -8.372 16.958 17.534 1.00 78.19 128 GLN A C 1
ATOM 1003 O O . GLN A 1 128 ? -9.200 17.130 16.648 1.00 78.19 128 GLN A O 1
ATOM 1008 N N . GLY A 1 129 ? -8.751 16.722 18.793 1.00 82.50 129 GLY A N 1
ATOM 1009 C CA . GLY A 1 129 ? -10.153 16.680 19.217 1.00 82.50 129 GLY A CA 1
ATOM 1010 C C . GLY A 1 129 ? -10.820 15.301 19.134 1.00 82.50 129 GLY A C 1
ATOM 1011 O O . GLY A 1 129 ? -11.834 15.100 19.804 1.00 82.50 129 GLY A O 1
ATOM 1012 N N . TYR A 1 130 ? -10.230 14.336 18.428 1.00 71.88 130 TYR A N 1
ATOM 1013 C CA . TYR A 1 130 ? -10.749 12.973 18.306 1.00 71.88 130 TYR A CA 1
ATOM 1014 C C . TYR A 1 130 ? -10.249 12.080 19.443 1.00 71.88 130 TYR A C 1
ATOM 1016 O O . TYR A 1 130 ? -9.073 12.114 19.804 1.00 71.88 130 TYR A O 1
ATOM 1024 N N . LYS A 1 131 ? -11.143 11.266 20.019 1.00 87.31 131 LYS A N 1
ATOM 1025 C CA . LYS A 1 131 ? -10.775 10.249 21.013 1.00 87.31 131 LYS A CA 1
ATOM 1026 C C . LYS A 1 131 ? -10.127 9.068 20.290 1.00 87.31 131 LYS A C 1
ATOM 1028 O O . LYS A 1 131 ? -10.808 8.321 19.594 1.00 87.31 131 LYS A O 1
ATOM 1033 N N . CYS A 1 132 ? -8.828 8.898 20.480 1.00 83.69 132 CYS A N 1
ATOM 1034 C CA . CYS A 1 132 ? -8.025 7.854 19.857 1.00 83.69 132 CYS A CA 1
ATOM 1035 C C . CYS A 1 132 ? -7.608 6.809 20.897 1.00 83.69 132 CYS A C 1
ATOM 1037 O O . CYS A 1 132 ? -7.380 7.131 22.063 1.00 83.69 132 CYS A O 1
ATOM 1039 N N . THR A 1 133 ? -7.493 5.546 20.483 1.00 90.62 133 THR A N 1
ATOM 1040 C CA . THR A 1 133 ? -6.937 4.470 21.315 1.00 90.62 133 THR A CA 1
ATOM 1041 C C . THR A 1 133 ? -5.463 4.296 20.989 1.00 90.62 133 THR A C 1
ATOM 1043 O O . THR A 1 133 ? -5.118 3.950 19.860 1.00 90.62 133 THR A O 1
ATOM 1046 N N . LYS A 1 134 ? -4.600 4.482 21.985 1.00 90.50 134 LYS A N 1
ATOM 1047 C CA . LYS A 1 134 ? -3.163 4.266 21.851 1.00 90.50 134 LYS A CA 1
ATOM 1048 C C . LYS A 1 134 ? -2.862 2.772 21.918 1.00 90.50 134 LYS A C 1
ATOM 1050 O O . LYS A 1 134 ? -3.292 2.085 22.848 1.00 90.50 134 LYS A O 1
ATOM 1055 N N . ARG A 1 135 ? -2.126 2.267 20.930 1.00 87.12 135 ARG A N 1
ATOM 1056 C CA . ARG A 1 135 ? -1.733 0.859 20.816 1.00 87.12 135 ARG A CA 1
ATOM 1057 C C . ARG A 1 135 ? -0.220 0.770 20.652 1.00 87.12 135 ARG A C 1
ATOM 1059 O O . ARG A 1 135 ? 0.343 1.490 19.835 1.00 87.12 135 ARG A O 1
ATOM 1066 N N . GLN A 1 136 ? 0.416 -0.093 21.431 1.00 83.62 136 GLN A N 1
ATOM 1067 C CA . GLN A 1 136 ? 1.779 -0.548 21.196 1.00 83.62 136 GLN A CA 1
ATOM 1068 C C . GLN A 1 136 ? 1.708 -1.814 20.355 1.00 83.62 136 GLN A C 1
ATOM 1070 O O . GLN A 1 136 ? 0.902 -2.695 20.640 1.00 83.62 136 GLN A O 1
ATOM 1075 N N . VAL A 1 137 ? 2.530 -1.867 19.317 1.00 80.38 137 VAL A N 1
ATOM 1076 C CA . VAL A 1 137 ? 2.554 -2.944 18.335 1.00 80.38 137 VAL A CA 1
ATOM 1077 C C . VAL A 1 137 ? 3.966 -3.517 18.349 1.00 80.38 137 VAL A C 1
ATOM 1079 O O . VAL A 1 137 ? 4.903 -2.817 17.971 1.00 80.38 137 VAL A O 1
ATOM 1082 N N . THR A 1 138 ? 4.128 -4.745 18.839 1.00 79.88 138 THR A N 1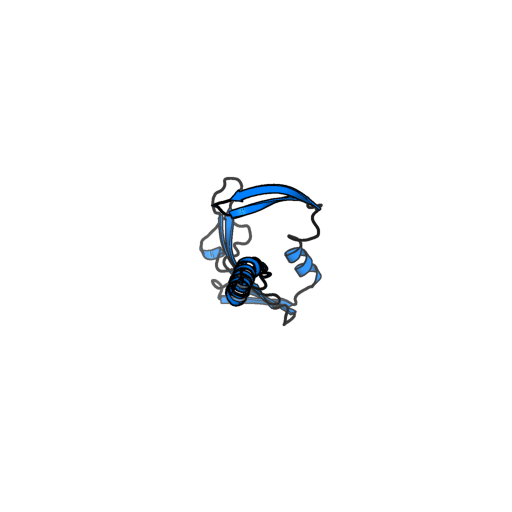
ATOM 1083 C CA . THR A 1 138 ? 5.416 -5.453 18.814 1.00 79.88 138 THR A CA 1
ATOM 1084 C C . THR A 1 138 ? 5.448 -6.367 17.596 1.00 79.88 138 THR A C 1
ATOM 1086 O O . THR A 1 138 ? 4.655 -7.301 17.496 1.00 79.88 138 THR A O 1
ATOM 1089 N N . THR A 1 139 ? 6.357 -6.092 16.663 1.00 68.50 139 THR A N 1
ATOM 1090 C CA . THR A 1 139 ? 6.616 -6.944 15.497 1.00 68.50 139 THR A CA 1
ATOM 1091 C C . THR A 1 139 ? 7.858 -7.789 15.759 1.00 68.50 139 THR A C 1
ATOM 1093 O O . THR A 1 139 ? 8.932 -7.230 15.988 1.00 68.50 139 THR A O 1
ATOM 1096 N N . HIS A 1 140 ? 7.729 -9.115 15.716 1.00 59.59 140 HIS A N 1
ATOM 1097 C CA . HIS A 1 140 ? 8.883 -10.012 15.673 1.00 59.59 140 HIS A CA 1
ATOM 1098 C C . HIS A 1 140 ? 9.355 -10.087 14.219 1.00 59.59 140 HIS A C 1
ATOM 1100 O O . HIS A 1 140 ? 8.620 -10.579 13.364 1.00 59.59 140 HIS A O 1
ATOM 1106 N N . VAL A 1 141 ? 10.524 -9.509 13.941 1.00 52.38 141 VAL A N 1
ATOM 1107 C CA . VAL A 1 141 ? 11.211 -9.614 12.644 1.00 52.38 141 VAL A CA 1
ATOM 1108 C C . VAL A 1 141 ? 12.118 -10.831 12.670 1.00 52.38 141 VAL A C 1
ATOM 1110 O O . VAL A 1 141 ? 12.792 -11.011 13.710 1.00 52.38 141 VAL A O 1
#

pLDDT: mean 75.67, std 14.4, range [46.28, 93.31]

Secondary structure (DSSP, 8-state):
----HHHHHHHHHHHHHHHHTT--------SEEEEEEEE-TTS-EEEEEEEEE-SSEEEEE----SS---GGGS-EEEEEEGGGTEEEEEETTTTEEEEEEPPHHHHHHHHGGGS--EEEEEEEEEETTEEEEEEEEE---

=== Feature glossary ===
Legend for the data blocks above and below:

— What the protein is —

The amino-acid sequence is the protein's primary structure: the linear order of residues from the N-terminus to the C-terminus, written in one-letter code. Everything else here — the 3D coordinates, the secondary structure, the domain annotations — is ultimately a consequence of this string.

Database cross-references. InterPro integrates a dozen domain/family signature databases into unified entries with residue-range hits. GO terms attach function/process/location labels with evidence codes. CATH codes position the fold in a four-level structural taxonomy. Organism is the NCBI-taxonomy species name.

— Where its atoms are —

The mmCIF block holds the 3D Cartesian coordinates of each backbone atom (N, Cα, C, O) in ångströms. mmCIF is the PDB's canonical archive format — a tagged-loop text representation of the atomic model.

The six renders are orthographic views along the three Cartesian axes in both directions. Representation (cartoon, sticks, or surface) and color scheme (sequence-rainbow or by-chain) vary across proteins so the training set covers all the common visualization conventions.

— Local backbone conformation —

Secondary structure is the local, repeating backbone conformation. DSSP classifies it into eight states by reading the hydrogen-bond network: three helix types (H, G, I), two β types (E, B), two non-regular types (T, S), and unstructured coil (-).

SS3 is a coarse helix/strand/coil call (letters a/b/c) made by the P-SEA algorithm from inter-Cα distances and dihedrals. It is less detailed than DSSP but needs only Cα positions.

Backbone dihedral angles. Every residue except chain termini has a φ (preceding-C → N → Cα → C) and a ψ (N → Cα → C → next-N). They are reported in degrees following the IUPAC sign convention. Secondary structure is essentially a statement about which (φ, ψ) basin each residue occupies.

— Global shape and packing —

The geometric summary reports three shape descriptors. Rg (radius of gyration) measures how spread out the Cα atoms are about their centre of mass; compact globular proteins have small Rg, elongated or unfolded ones large. Cα contacts (<8 Å, |i−j|>4) count long-range residue pairs in spatial proximity — high for tightly packed folds, near zero for rods or random coil. The bounding-box extents give the protein's footprint along x, y, z in Å.

Solvent accessibility: the surface area of each residue that a 1.4 Å water probe can touch, in Å². When only backbone atoms are present the absolute values are lower than full-atom SASA (side chains contribute most of the area) and are flagged as backbone-only.

Plot images: a contact map (which residues are close in 3D, as an N×N binary image), a Ramachandran scatter (backbone torsion angles, revealing secondary-structure composition at a glance), and — for AlphaFold structures — a PAE heatmap (pairwise prediction confidence).

— Structural neighborhood —

Foldseek's 3Di representation compresses backbone geometry into a per-residue letter drawn from a learned twenty-state alphabet. It captures the tertiary interaction pattern around each residue — which residues are packed against it in space, regardless of where they are in sequence.

Structural nearest neighbors (via Foldseek easy-search vs the PDB). Reported per hit: target PDB id, E-value, and alignment TM-score. A TM-score above ~0.5 is the conventional threshold for 'same fold'.

— Confidence and disorder —

pLDDT (predicted Local Distance Difference Test) is AlphaFold's per-residue confidence score, ranging from 0 to 100. Values above 90 indicate high confidence (typically well-packed cores); 70–90 is confident; 50–70 low confidence; below 50 usually means the region is disordered or the prediction is unreliable there. AlphaFold stores pLDDT in the mmCIF B-factor column.

For experimental (PDB) structures, the B-factor (temperature factor) quantifies the positional spread of each atom in the crystal — a combination of thermal vibration and static disorder — in units of Å². High B-factors mark flexible loops or poorly resolved regions; low B-factors mark the rigid, well-ordered core.

Predicted Aligned Error (PAE) is an AlphaFold confidence matrix: entry (i, j) is the expected error in the position of residue j, in ångströms, when the prediction is superimposed on the true structure at residue i. Low PAE within a block of residues means that block is internally rigid and well-predicted; high PAE between two blocks means their relative placement is uncertain even if each block individually is confident.